Protein AF-A0A1M6SVT8-F1 (afdb_monomer_lite)

Organism: NCBI:txid198092

InterPro domains:
  IPR025668 Transposase DDE domain [PF13751] (9-64)

Secondary structure (DSSP, 8-state):
-----HHHHTSHHHHHHHHHHHHHHHHHHHHHHTSS-SS----SHHHHHHHHHHHHHHHHHHHHHHHH--

Radius of gyration: 16.17 Å; chains: 1; bounding box: 28×30×43 Å

Sequence (70 aa):
HSAIDGRTTRHESHALSQKHRKRIEEAFGWAKTVGGMAQTVYRRIERVRSRFILTMVANNLARLPRLLAA

Structure (mmCIF, N/CA/C/O backbone):
data_AF-A0A1M6SVT8-F1
#
_entry.id   AF-A0A1M6SVT8-F1
#
loop_
_atom_site.group_PDB
_atom_site.id
_atom_site.type_symbol
_atom_site.label_atom_id
_atom_site.label_alt_id
_atom_site.label_comp_id
_atom_site.label_asym_id
_atom_site.label_entity_id
_atom_site.label_seq_id
_atom_site.pdbx_PDB_ins_code
_atom_site.Cartn_x
_atom_site.Cartn_y
_atom_site.Cartn_z
_atom_site.occupancy
_atom_site.B_iso_or_equiv
_atom_site.auth_seq_id
_atom_site.auth_comp_id
_atom_site.auth_asym_id
_atom_site.auth_atom_id
_atom_site.pdbx_PDB_model_num
ATOM 1 N N . HIS A 1 1 ? -6.116 2.519 -23.843 1.00 58.06 1 HIS A N 1
ATOM 2 C CA . HIS A 1 1 ? -5.379 3.704 -24.326 1.00 58.06 1 HIS A CA 1
ATOM 3 C C . HIS A 1 1 ? -5.562 4.805 -23.287 1.00 58.06 1 HIS A C 1
ATOM 5 O O . HIS A 1 1 ? -6.707 5.097 -22.967 1.00 58.06 1 HIS A O 1
ATOM 11 N N . SER A 1 2 ? -4.493 5.328 -22.674 1.00 67.62 2 SER A N 1
ATOM 12 C CA . SER A 1 2 ? -4.629 6.454 -21.731 1.00 67.62 2 SER A CA 1
ATOM 13 C C . SER A 1 2 ? -4.875 7.728 -22.542 1.00 67.62 2 SER A C 1
ATOM 15 O O . SER A 1 2 ? -4.202 7.917 -23.552 1.00 67.62 2 SER A O 1
ATOM 17 N N . ALA A 1 3 ? -5.807 8.590 -22.135 1.00 85.50 3 ALA A N 1
ATOM 18 C CA . ALA A 1 3 ? -6.137 9.841 -22.838 1.00 85.50 3 ALA A CA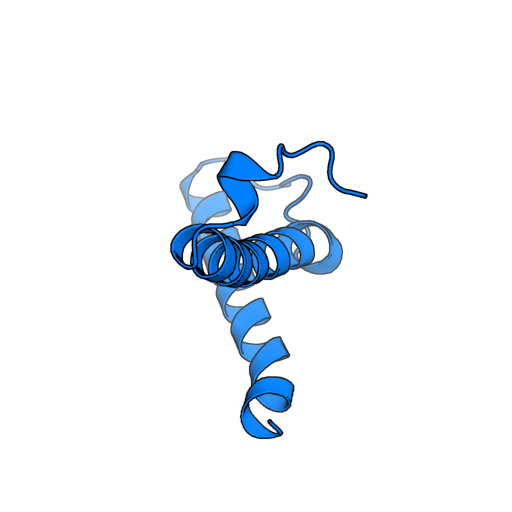 1
ATOM 19 C C . ALA A 1 3 ? -5.072 10.950 -22.652 1.00 85.50 3 ALA A C 1
ATOM 21 O O . ALA A 1 3 ? -5.382 12.135 -22.720 1.00 85.50 3 ALA A O 1
ATOM 22 N N . ILE A 1 4 ? -3.823 10.570 -22.359 1.00 85.56 4 ILE A N 1
ATOM 23 C CA . ILE A 1 4 ? -2.717 11.491 -22.084 1.00 85.56 4 ILE A CA 1
ATOM 24 C C . ILE A 1 4 ? -2.000 11.803 -23.396 1.00 85.56 4 ILE A C 1
ATOM 26 O O . ILE A 1 4 ? -1.645 10.892 -24.142 1.00 85.56 4 ILE A O 1
ATOM 30 N N . ASP A 1 5 ? -1.777 13.091 -23.648 1.00 90.81 5 ASP A N 1
ATOM 31 C CA . ASP A 1 5 ? -1.118 13.579 -24.855 1.00 90.81 5 ASP A CA 1
ATOM 32 C C . ASP A 1 5 ? 0.319 13.050 -25.002 1.00 90.81 5 ASP A C 1
ATOM 34 O O . ASP A 1 5 ? 1.100 12.985 -24.043 1.00 90.81 5 ASP A O 1
ATOM 38 N N . GLY A 1 6 ?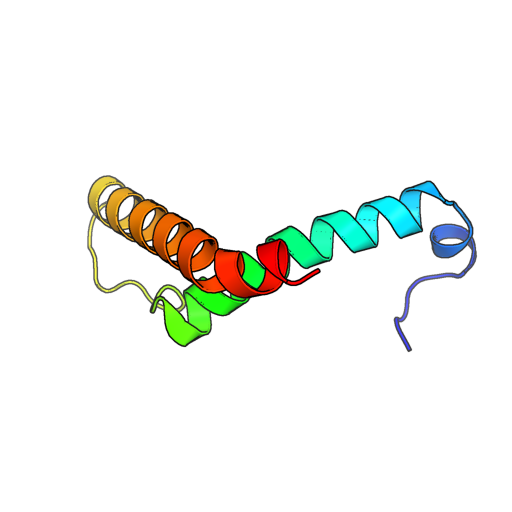 0.693 12.727 -26.243 1.00 87.25 6 GLY A N 1
ATOM 39 C CA . GLY A 1 6 ? 2.002 12.162 -26.574 1.00 87.25 6 GLY A CA 1
ATOM 40 C C . GLY A 1 6 ? 3.176 13.082 -26.221 1.00 87.25 6 GLY A C 1
ATOM 41 O O . GLY A 1 6 ? 4.275 12.600 -25.930 1.00 87.25 6 GLY A O 1
ATOM 42 N N . ARG A 1 7 ? 2.962 14.407 -26.172 1.00 89.88 7 ARG A N 1
ATOM 43 C CA . ARG A 1 7 ? 4.006 15.365 -25.765 1.00 89.88 7 ARG A CA 1
ATOM 44 C C . ARG A 1 7 ? 4.366 15.224 -24.289 1.00 89.88 7 ARG A C 1
ATOM 46 O O . ARG A 1 7 ? 5.500 15.520 -23.929 1.00 89.88 7 ARG A O 1
ATOM 53 N N . THR A 1 8 ? 3.447 14.747 -23.450 1.00 88.38 8 THR A N 1
ATOM 54 C CA . THR A 1 8 ? 3.707 14.464 -22.031 1.00 88.38 8 THR A CA 1
ATOM 55 C C . THR A 1 8 ? 4.392 13.112 -21.856 1.00 88.38 8 THR A C 1
ATOM 57 O O . THR A 1 8 ? 5.312 12.989 -21.047 1.00 88.38 8 THR A O 1
ATOM 60 N N . THR A 1 9 ? 3.998 12.098 -22.633 1.00 90.44 9 THR A N 1
ATOM 61 C CA . THR A 1 9 ? 4.518 10.732 -22.469 1.00 90.44 9 THR A CA 1
ATOM 62 C C . THR A 1 9 ? 5.904 10.507 -23.073 1.00 90.44 9 THR A C 1
ATOM 64 O O . THR A 1 9 ? 6.543 9.518 -22.722 1.00 90.44 9 THR A O 1
ATOM 67 N N . ARG A 1 10 ? 6.379 11.394 -23.964 1.00 88.69 10 ARG A N 1
ATOM 68 C CA . ARG A 1 10 ? 7.682 11.262 -24.654 1.00 88.69 10 ARG A CA 1
ATOM 69 C C . ARG A 1 10 ? 8.905 11.410 -23.744 1.00 88.69 10 ARG A C 1
ATOM 71 O O . ARG A 1 10 ? 9.997 11.009 -24.124 1.00 88.69 10 ARG A O 1
ATOM 78 N N . HIS A 1 11 ? 8.745 12.044 -22.585 1.00 91.25 11 HIS A N 1
ATOM 79 C CA . HIS A 1 11 ? 9.855 12.334 -21.685 1.00 91.25 11 HIS A CA 1
ATOM 80 C C . HIS A 1 11 ? 10.152 11.125 -20.791 1.00 91.25 11 HIS A C 1
ATOM 82 O O . HIS A 1 11 ? 9.241 10.541 -20.206 1.00 91.25 11 HIS A O 1
ATOM 88 N N . GLU A 1 12 ? 11.428 10.779 -20.616 1.00 91.75 12 GLU A N 1
ATOM 89 C CA . GLU A 1 12 ? 11.845 9.676 -19.737 1.00 91.75 12 GLU A CA 1
ATOM 90 C C . GLU A 1 12 ? 11.345 9.862 -18.290 1.00 91.75 12 GLU A C 1
ATOM 92 O O . GLU A 1 12 ? 10.921 8.908 -17.632 1.00 91.75 12 GLU A O 1
ATOM 97 N N . SER A 1 13 ? 11.282 11.112 -17.824 1.00 92.00 13 SER A N 1
ATOM 98 C CA . SER A 1 13 ? 10.727 11.482 -16.518 1.00 92.00 13 SER A CA 1
ATOM 99 C C . SER A 1 13 ? 9.276 11.027 -16.333 1.00 92.00 13 SER A C 1
ATOM 101 O O . SER A 1 13 ? 8.896 10.614 -15.234 1.00 92.00 13 SER A O 1
ATOM 103 N N . HIS A 1 14 ? 8.471 11.020 -17.401 1.00 92.69 14 HIS A N 1
ATOM 104 C CA . HIS A 1 14 ? 7.111 10.494 -17.354 1.00 92.69 14 HIS A CA 1
ATOM 105 C C . HIS A 1 14 ? 7.124 8.980 -17.118 1.00 92.69 14 HIS A C 1
ATOM 107 O O . HIS A 1 14 ? 6.421 8.492 -16.232 1.00 92.69 14 HIS A O 1
ATOM 113 N N . ALA A 1 15 ? 7.968 8.227 -17.829 1.00 91.81 15 ALA A N 1
ATOM 114 C CA . ALA A 1 15 ? 8.090 6.782 -17.630 1.00 91.81 15 ALA A CA 1
ATOM 115 C C . ALA A 1 15 ? 8.546 6.429 -16.201 1.00 91.81 15 ALA A C 1
ATOM 117 O O . ALA A 1 15 ? 8.002 5.509 -15.580 1.00 91.81 15 ALA A O 1
ATOM 118 N N . LEU A 1 16 ? 9.492 7.189 -15.641 1.00 94.62 16 LEU A N 1
ATOM 119 C CA . LEU A 1 16 ? 9.910 7.045 -14.244 1.00 94.62 16 LEU A CA 1
ATOM 120 C C . LEU A 1 16 ? 8.764 7.366 -13.276 1.00 94.62 16 LEU A C 1
ATOM 122 O O . LEU A 1 16 ? 8.523 6.597 -12.342 1.00 94.62 16 LEU A O 1
ATOM 126 N N . SER A 1 17 ? 8.015 8.445 -13.510 1.00 92.50 17 SER A N 1
ATOM 127 C CA . SER A 1 17 ? 6.837 8.801 -12.708 1.00 92.50 17 SER A CA 1
ATOM 128 C C . SER A 1 17 ? 5.786 7.683 -12.711 1.00 92.50 17 SER A C 1
ATOM 130 O O . SER A 1 17 ? 5.311 7.288 -11.644 1.00 92.50 17 SER A O 1
ATOM 132 N N . GLN A 1 18 ? 5.490 7.087 -13.875 1.00 93.62 18 GLN A N 1
ATOM 133 C CA . GLN A 1 18 ? 4.559 5.955 -13.984 1.00 93.62 18 GLN A CA 1
ATOM 134 C C . GLN A 1 18 ? 5.001 4.759 -13.123 1.00 93.62 18 GLN A C 1
ATOM 136 O O . GLN A 1 18 ? 4.169 4.155 -12.443 1.00 93.62 18 GLN A O 1
ATOM 141 N N . LYS A 1 19 ? 6.301 4.423 -13.115 1.00 93.38 19 LYS A N 1
ATOM 142 C 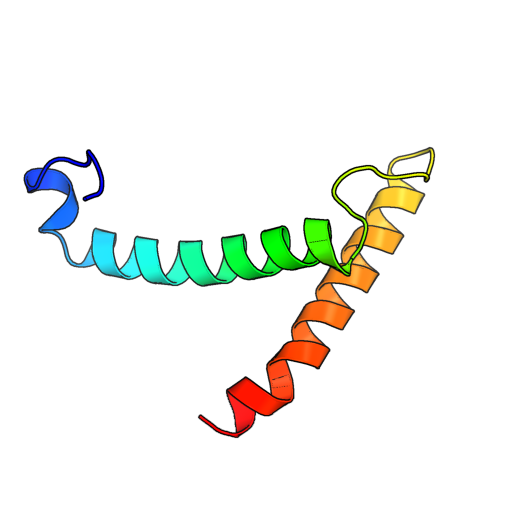CA . LYS A 1 19 ? 6.839 3.322 -12.293 1.00 93.38 19 LYS A CA 1
ATOM 143 C C . LYS A 1 19 ? 6.655 3.588 -10.796 1.00 93.38 19 LYS A C 1
ATOM 145 O O . LYS A 1 19 ? 6.235 2.689 -10.068 1.00 93.38 19 LYS A O 1
ATOM 150 N N . HIS A 1 20 ? 6.940 4.806 -10.334 1.00 93.69 20 HIS A N 1
ATOM 151 C CA . HIS A 1 20 ? 6.762 5.179 -8.926 1.00 93.69 20 HIS A CA 1
ATOM 152 C C . HIS A 1 20 ? 5.290 5.183 -8.522 1.00 93.69 20 HIS A C 1
ATOM 154 O O . HIS A 1 20 ? 4.940 4.634 -7.477 1.00 93.69 20 HIS A O 1
ATOM 160 N N . ARG A 1 21 ? 4.417 5.728 -9.374 1.00 94.81 21 ARG A N 1
ATOM 161 C CA . ARG A 1 21 ? 2.981 5.772 -9.106 1.00 94.81 21 ARG A CA 1
ATOM 162 C C . ARG A 1 21 ? 2.390 4.380 -8.963 1.00 94.81 21 ARG A C 1
ATOM 164 O O . ARG A 1 21 ? 1.692 4.134 -7.988 1.00 94.81 21 ARG A O 1
ATOM 171 N N . LYS A 1 22 ? 2.760 3.451 -9.850 1.00 92.94 22 LYS A N 1
ATOM 172 C CA . LYS A 1 22 ? 2.319 2.055 -9.761 1.00 92.94 22 LYS A CA 1
ATOM 173 C C . LYS A 1 22 ? 2.666 1.428 -8.405 1.00 92.94 22 LYS A C 1
ATOM 175 O O . LYS A 1 22 ? 1.803 0.820 -7.787 1.00 92.94 22 LYS A O 1
ATOM 180 N N . ARG A 1 23 ? 3.887 1.641 -7.895 1.00 90.75 23 ARG A N 1
ATOM 181 C CA . ARG A 1 23 ? 4.306 1.113 -6.578 1.00 90.75 23 ARG A CA 1
ATOM 182 C C . ARG A 1 23 ? 3.446 1.639 -5.426 1.00 90.75 23 ARG A C 1
ATOM 184 O O . ARG A 1 23 ? 3.191 0.897 -4.481 1.00 90.75 23 ARG A O 1
ATOM 191 N N . ILE A 1 24 ? 3.040 2.907 -5.493 1.00 92.81 24 ILE A N 1
ATOM 192 C CA . ILE A 1 24 ? 2.205 3.553 -4.475 1.00 92.81 24 ILE A CA 1
ATOM 193 C C . ILE A 1 24 ? 0.755 3.072 -4.611 1.00 92.81 24 ILE A C 1
ATOM 195 O O . ILE A 1 24 ? 0.175 2.567 -3.651 1.00 92.81 24 ILE A O 1
ATOM 199 N N . GLU A 1 25 ? 0.179 3.177 -5.807 1.00 96.00 25 GLU A N 1
ATOM 200 C CA . GLU A 1 25 ? -1.214 2.819 -6.085 1.00 96.00 25 GLU A CA 1
ATOM 201 C C . GLU A 1 25 ? -1.513 1.348 -5.791 1.00 96.00 25 GLU A C 1
ATOM 203 O O . GLU A 1 25 ? -2.573 1.052 -5.248 1.00 96.00 25 GLU A O 1
ATOM 208 N N . GLU A 1 26 ? -0.582 0.432 -6.066 1.00 94.75 26 GLU A N 1
ATOM 209 C CA . GLU A 1 26 ? -0.745 -0.989 -5.735 1.00 94.75 26 GLU A CA 1
ATOM 210 C C . GLU A 1 26 ? -0.889 -1.219 -4.223 1.00 94.75 26 GLU A C 1
ATOM 212 O O . GLU A 1 26 ? -1.776 -1.961 -3.795 1.00 94.75 26 GLU A O 1
ATOM 217 N N . ALA A 1 27 ? -0.070 -0.558 -3.398 1.00 95.00 27 ALA A N 1
ATOM 218 C CA . ALA A 1 27 ? -0.149 -0.684 -1.941 1.00 95.00 27 ALA A CA 1
ATOM 219 C C . ALA A 1 27 ? -1.461 -0.097 -1.392 1.00 95.00 27 ALA A C 1
ATOM 221 O O . ALA A 1 27 ? -2.134 -0.726 -0.571 1.00 95.00 27 ALA A O 1
ATOM 222 N N . PHE A 1 28 ? -1.874 1.075 -1.888 1.00 96.25 28 PHE A N 1
ATOM 223 C CA . PHE A 1 28 ? -3.148 1.692 -1.503 1.00 96.25 28 PHE A CA 1
ATOM 224 C C . PHE A 1 28 ? -4.363 0.900 -2.002 1.00 96.25 28 PHE A C 1
ATOM 226 O O . PHE A 1 28 ? -5.357 0.788 -1.281 1.00 96.25 28 PHE A O 1
ATOM 233 N N . GLY A 1 29 ? -4.291 0.330 -3.204 1.00 97.00 29 GLY A N 1
ATOM 234 C CA . GLY A 1 29 ? -5.313 -0.558 -3.750 1.00 97.00 29 GLY A CA 1
ATOM 235 C C . GLY A 1 29 ? -5.487 -1.797 -2.877 1.00 97.00 29 GLY A C 1
ATOM 236 O O . GLY A 1 29 ? -6.596 -2.076 -2.427 1.00 97.00 29 GLY A O 1
ATOM 237 N N . TRP A 1 30 ? -4.385 -2.471 -2.541 1.00 97.25 30 TRP A N 1
ATOM 238 C CA . TRP A 1 30 ? -4.398 -3.641 -1.660 1.00 97.25 30 TRP A CA 1
ATOM 239 C C . TRP A 1 30 ? -4.920 -3.317 -0.258 1.00 97.25 30 TRP A C 1
ATOM 241 O O . TRP A 1 30 ? -5.701 -4.074 0.314 1.00 97.25 30 TRP A O 1
ATOM 251 N N . ALA A 1 31 ? -4.546 -2.167 0.305 1.00 97.19 31 ALA A N 1
ATOM 252 C CA . ALA A 1 31 ? -5.054 -1.749 1.607 1.00 97.19 31 ALA A CA 1
ATOM 253 C C . ALA A 1 31 ? -6.571 -1.544 1.608 1.00 97.19 31 ALA A C 1
ATOM 255 O O . ALA A 1 31 ? -7.230 -1.859 2.598 1.00 97.19 31 ALA A O 1
ATOM 256 N N . LYS A 1 32 ? -7.139 -1.047 0.506 1.00 96.75 32 LYS A N 1
ATOM 257 C CA . LYS A 1 32 ? -8.589 -0.891 0.365 1.00 96.75 32 LYS A CA 1
ATOM 258 C C . LYS A 1 32 ? -9.295 -2.235 0.205 1.00 96.75 32 LYS A C 1
ATOM 260 O O . LYS A 1 32 ? -10.292 -2.450 0.888 1.00 96.75 32 LYS A O 1
ATOM 265 N N . THR A 1 33 ? -8.784 -3.116 -0.655 1.00 96.44 33 THR A N 1
ATOM 266 C CA . THR A 1 33 ? -9.456 -4.377 -1.016 1.00 96.44 33 THR A CA 1
ATOM 267 C C . THR A 1 33 ? -9.221 -5.504 -0.013 1.00 96.44 33 THR A C 1
ATOM 269 O O . THR A 1 33 ? -10.162 -6.204 0.338 1.00 96.44 33 THR A O 1
ATOM 272 N N . VAL A 1 34 ? -7.991 -5.667 0.476 1.00 94.81 34 VAL A N 1
ATOM 273 C CA . VAL A 1 34 ? -7.597 -6.738 1.409 1.00 94.81 34 VAL A CA 1
ATOM 274 C C . VAL A 1 34 ? -7.438 -6.202 2.830 1.00 94.81 34 VAL A C 1
ATOM 276 O O . VAL A 1 34 ? -7.849 -6.838 3.796 1.00 94.81 34 VAL A O 1
ATOM 279 N N . GLY A 1 35 ? -6.874 -5.002 2.980 1.00 93.19 35 GLY A N 1
ATOM 280 C CA . GLY A 1 35 ? -6.620 -4.392 4.289 1.00 93.19 35 GLY A CA 1
ATOM 281 C C . GLY A 1 35 ? -7.851 -3.816 5.003 1.00 93.19 35 GLY A C 1
ATOM 282 O O . GLY A 1 35 ? -7.739 -3.414 6.166 1.00 93.19 35 GLY A O 1
ATOM 283 N N . GLY A 1 36 ? -9.007 -3.758 4.330 1.00 93.38 36 GLY A N 1
ATOM 284 C CA . GLY A 1 36 ? -10.254 -3.203 4.869 1.00 93.38 36 GLY A CA 1
ATOM 285 C C . GLY A 1 36 ? -10.244 -1.679 5.034 1.00 93.38 36 GLY A C 1
ATOM 286 O O . GLY A 1 36 ? -10.999 -1.144 5.840 1.00 93.38 36 GLY A O 1
ATOM 287 N N . MET A 1 37 ? -9.377 -0.961 4.309 1.00 95.88 37 MET A N 1
ATOM 288 C CA . MET A 1 37 ? -9.232 0.499 4.422 1.00 95.88 37 MET A CA 1
ATOM 289 C C . MET A 1 37 ? -10.090 1.304 3.445 1.00 95.88 37 MET A C 1
ATOM 291 O O . MET A 1 37 ? -9.995 2.528 3.424 1.00 95.88 37 MET A O 1
ATOM 295 N N . ALA A 1 38 ? -10.951 0.647 2.662 1.00 95.75 38 ALA A N 1
ATOM 296 C CA . ALA A 1 38 ? -11.947 1.338 1.844 1.00 95.75 38 ALA A CA 1
ATOM 297 C C . ALA A 1 38 ? -12.972 2.094 2.711 1.00 95.75 38 ALA A C 1
ATOM 299 O O . ALA A 1 38 ? -13.355 3.211 2.373 1.00 95.75 38 ALA A O 1
ATOM 300 N N . GLN A 1 39 ? -13.357 1.514 3.853 1.00 95.62 39 GLN A N 1
ATOM 301 C CA . GLN A 1 39 ? -14.258 2.122 4.828 1.00 95.62 39 GLN A CA 1
ATOM 302 C C . GLN A 1 39 ? -13.819 1.724 6.242 1.00 95.62 39 GLN A C 1
ATOM 304 O O . GLN A 1 39 ? -13.929 0.570 6.644 1.00 95.62 39 GLN A O 1
ATOM 309 N N . THR A 1 40 ? -13.278 2.682 6.997 1.00 92.50 40 THR A N 1
ATOM 310 C CA . THR A 1 40 ? -12.779 2.419 8.354 1.00 92.50 40 THR A CA 1
ATOM 311 C C . THR A 1 40 ? -13.922 2.320 9.363 1.00 92.50 40 THR A C 1
ATOM 313 O O . THR A 1 40 ? -14.810 3.168 9.395 1.00 92.50 40 THR A O 1
ATOM 316 N N . VAL A 1 41 ? -13.856 1.317 10.239 1.00 94.62 41 VAL A N 1
ATOM 317 C CA . VAL A 1 41 ? -14.762 1.163 11.393 1.00 94.62 41 VAL A CA 1
ATOM 318 C C . VAL A 1 41 ? -14.244 1.876 12.650 1.00 94.62 41 VAL A C 1
ATOM 320 O O . VAL A 1 41 ? -14.926 1.939 13.671 1.00 94.62 41 VAL A O 1
ATOM 323 N N . TYR A 1 42 ? -13.019 2.411 12.607 1.00 95.50 42 TYR A N 1
ATOM 324 C CA . TYR A 1 42 ? -12.389 3.064 13.751 1.00 95.50 42 TYR A CA 1
ATOM 325 C C . TYR A 1 42 ? -12.772 4.540 13.843 1.00 95.50 42 TYR A C 1
ATOM 327 O O . TYR A 1 42 ? -12.714 5.280 12.863 1.00 95.50 42 TYR A O 1
ATOM 335 N N . ARG A 1 43 ? -13.070 4.991 15.065 1.00 95.00 43 ARG A N 1
ATOM 336 C CA . ARG A 1 43 ? -13.274 6.406 15.395 1.00 95.00 43 ARG A CA 1
ATOM 337 C C . ARG A 1 43 ? -11.985 7.006 15.971 1.00 95.00 43 ARG A C 1
ATOM 339 O O . ARG A 1 43 ? -11.339 6.360 16.796 1.00 95.00 43 ARG A O 1
ATOM 346 N N . ARG A 1 44 ? -11.694 8.266 15.615 1.00 97.38 44 ARG A N 1
ATOM 347 C CA . ARG A 1 44 ? -10.479 9.063 15.935 1.00 97.38 44 ARG A CA 1
ATOM 348 C C . ARG A 1 44 ? -9.262 8.761 15.049 1.00 97.38 44 ARG A C 1
ATOM 350 O O . ARG A 1 44 ? -8.986 7.608 14.728 1.00 97.38 44 ARG A O 1
ATOM 357 N N . ILE A 1 45 ? -8.507 9.818 14.726 1.00 97.06 45 ILE A N 1
ATOM 358 C CA . ILE A 1 45 ? -7.344 9.785 13.819 1.00 97.06 45 ILE A CA 1
ATOM 359 C C . ILE A 1 45 ? -6.271 8.815 14.308 1.00 97.06 45 ILE A C 1
ATOM 361 O O . ILE A 1 45 ? -5.768 8.036 13.509 1.00 97.06 45 ILE A O 1
ATOM 365 N N . GLU A 1 46 ? -5.967 8.798 15.608 1.00 98.00 46 GLU A N 1
ATOM 366 C CA . GLU A 1 46 ? -4.911 7.926 16.142 1.00 98.00 46 GLU A CA 1
ATOM 367 C C . GLU A 1 46 ? -5.194 6.439 15.895 1.00 98.00 46 GLU A C 1
ATOM 369 O O . GLU A 1 46 ? -4.322 5.710 15.432 1.00 98.00 46 GLU A O 1
ATOM 374 N N . ARG A 1 47 ? -6.441 5.987 16.089 1.00 97.38 47 ARG A N 1
ATOM 375 C CA . ARG A 1 47 ? -6.815 4.583 15.837 1.00 97.38 47 ARG A CA 1
ATOM 376 C C . ARG A 1 47 ? -6.760 4.233 14.351 1.00 97.38 47 ARG A C 1
ATOM 378 O O . ARG A 1 47 ? -6.286 3.157 13.990 1.00 97.38 47 ARG A O 1
ATOM 385 N N . VAL A 1 48 ? -7.214 5.149 13.492 1.00 97.31 48 VAL A N 1
ATOM 386 C CA . VAL A 1 48 ? -7.126 4.985 12.033 1.00 97.31 48 VAL A CA 1
ATOM 387 C C . VAL A 1 48 ? -5.663 4.927 11.591 1.00 97.31 48 VAL A C 1
ATOM 389 O O . VAL A 1 48 ? -5.304 4.051 10.808 1.00 97.31 48 VAL A O 1
ATOM 392 N N . ARG A 1 49 ? -4.803 5.793 12.139 1.00 97.88 49 ARG A N 1
ATOM 393 C CA . ARG A 1 49 ? -3.362 5.819 11.861 1.00 97.88 49 ARG A CA 1
ATOM 394 C C . ARG A 1 49 ? -2.701 4.496 12.241 1.00 97.88 49 ARG A C 1
ATOM 396 O O . ARG A 1 49 ? -2.009 3.921 11.405 1.00 97.88 49 ARG A O 1
ATOM 403 N N . SER A 1 50 ? -2.938 3.986 13.451 1.00 97.38 50 SER A N 1
ATOM 404 C CA . SER A 1 50 ? -2.374 2.699 13.883 1.00 97.38 50 SER A CA 1
ATOM 405 C C . SER A 1 50 ? -2.787 1.556 12.955 1.00 97.38 50 SER A C 1
ATOM 407 O O . SER A 1 50 ? -1.934 0.771 12.536 1.00 97.38 50 SER A O 1
ATOM 409 N N . ARG A 1 51 ? -4.073 1.483 12.573 1.00 97.06 51 ARG A N 1
ATOM 410 C CA . ARG A 1 51 ? -4.545 0.460 11.629 1.00 97.06 51 ARG A CA 1
ATOM 411 C C . ARG A 1 51 ? -3.893 0.610 10.259 1.00 97.06 51 ARG A C 1
ATOM 413 O O . ARG A 1 51 ? -3.443 -0.383 9.701 1.00 97.06 51 ARG A O 1
ATOM 420 N N . PHE A 1 52 ? -3.826 1.831 9.739 1.00 96.88 52 PHE A N 1
ATOM 421 C CA . PHE A 1 52 ? -3.226 2.110 8.441 1.00 96.88 52 PHE A CA 1
ATOM 422 C C . PHE A 1 52 ? -1.759 1.664 8.389 1.00 96.88 52 PHE A C 1
ATOM 424 O O . PHE A 1 52 ? -1.376 0.951 7.463 1.00 96.88 52 PHE A O 1
ATOM 431 N N . ILE A 1 53 ? -0.959 2.013 9.404 1.00 97.75 53 ILE A N 1
ATOM 432 C CA . ILE A 1 53 ? 0.452 1.604 9.492 1.00 97.75 53 ILE A CA 1
ATOM 433 C C . ILE A 1 53 ? 0.564 0.077 9.511 1.00 97.75 53 ILE A C 1
ATOM 435 O O . ILE A 1 53 ? 1.329 -0.484 8.729 1.00 97.75 53 ILE A O 1
ATOM 439 N N . LEU A 1 54 ? -0.235 -0.602 10.341 1.00 97.38 54 LEU A N 1
ATOM 440 C CA . LEU A 1 54 ? -0.245 -2.065 10.398 1.00 97.38 54 LEU A CA 1
ATOM 441 C C . LEU A 1 54 ? -0.579 -2.686 9.031 1.00 97.38 54 LEU A C 1
ATOM 443 O O . LEU A 1 54 ? 0.088 -3.624 8.597 1.00 97.38 54 LEU A O 1
ATOM 447 N N . THR A 1 55 ? -1.572 -2.142 8.324 1.00 97.44 55 THR A N 1
ATOM 448 C CA . THR A 1 55 ? -1.945 -2.593 6.977 1.00 97.44 55 THR A CA 1
ATOM 449 C C . THR A 1 55 ? -0.818 -2.378 5.963 1.00 97.44 55 THR A C 1
ATOM 451 O O . THR A 1 55 ? -0.579 -3.261 5.139 1.00 97.44 55 THR A O 1
ATOM 454 N N . MET A 1 56 ? -0.101 -1.251 6.017 1.00 97.62 56 MET A N 1
ATOM 455 C CA . MET A 1 56 ? 1.054 -1.002 5.141 1.00 97.62 56 MET A CA 1
ATOM 456 C C . MET A 1 56 ? 2.201 -1.980 5.416 1.00 97.62 56 MET A C 1
ATOM 458 O O . MET A 1 56 ? 2.789 -2.518 4.478 1.00 97.62 56 MET A O 1
ATOM 462 N N . VAL A 1 57 ? 2.490 -2.264 6.690 1.00 97.88 57 VAL A N 1
ATOM 463 C CA . VAL A 1 57 ? 3.497 -3.265 7.075 1.00 97.88 57 VAL A CA 1
ATOM 464 C C . VAL A 1 57 ? 3.108 -4.645 6.545 1.00 97.88 57 VAL A C 1
ATOM 466 O O . VAL A 1 57 ? 3.924 -5.305 5.905 1.00 97.88 57 VAL A O 1
ATOM 469 N N . ALA A 1 58 ? 1.849 -5.052 6.724 1.00 97.50 58 ALA A N 1
ATOM 470 C CA . ALA A 1 58 ? 1.348 -6.319 6.199 1.00 97.50 58 ALA A CA 1
ATOM 471 C C . ALA A 1 58 ? 1.459 -6.401 4.665 1.00 97.50 58 ALA A C 1
ATOM 473 O O . ALA A 1 58 ? 1.871 -7.435 4.141 1.00 97.50 58 ALA A O 1
ATOM 474 N N . ASN A 1 59 ? 1.159 -5.314 3.941 1.00 95.81 59 ASN A N 1
ATOM 475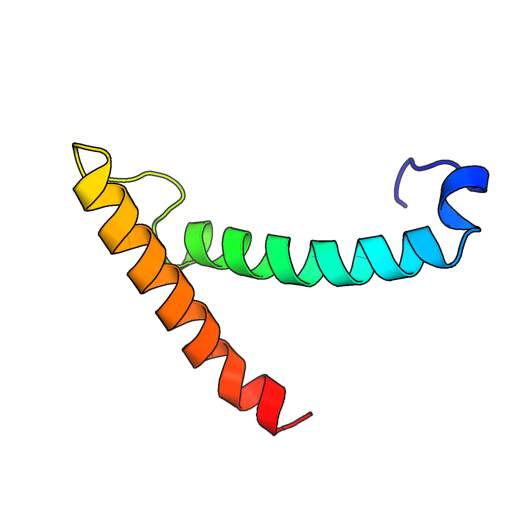 C CA . ASN A 1 59 ? 1.338 -5.265 2.488 1.00 95.81 59 ASN A CA 1
ATOM 476 C C . ASN A 1 59 ? 2.803 -5.474 2.083 1.00 95.81 59 ASN A C 1
ATOM 478 O O . ASN A 1 59 ? 3.079 -6.255 1.173 1.00 95.81 59 ASN A O 1
ATOM 482 N N . ASN A 1 60 ? 3.737 -4.805 2.765 1.00 94.38 60 ASN A N 1
ATOM 483 C CA . ASN A 1 60 ? 5.165 -4.964 2.498 1.00 94.38 60 ASN A CA 1
ATOM 484 C C . ASN A 1 60 ? 5.601 -6.418 2.706 1.00 94.38 60 ASN A C 1
ATOM 486 O O . ASN A 1 60 ? 6.226 -6.991 1.816 1.00 94.38 60 ASN A O 1
ATOM 490 N N . LEU A 1 61 ? 5.202 -7.038 3.822 1.00 95.81 61 LEU A N 1
ATOM 491 C CA . LEU A 1 61 ? 5.511 -8.441 4.112 1.00 95.81 61 LEU A CA 1
ATOM 492 C C . LEU A 1 61 ? 4.925 -9.394 3.063 1.00 95.81 61 LEU A C 1
ATOM 494 O O . LEU A 1 61 ? 5.633 -10.266 2.567 1.00 95.81 61 LEU A O 1
ATOM 498 N N . ALA A 1 62 ? 3.669 -9.191 2.658 1.00 94.56 62 ALA A N 1
ATOM 499 C CA . ALA A 1 62 ? 3.021 -10.008 1.631 1.00 94.56 62 ALA A CA 1
ATOM 500 C C . ALA A 1 62 ? 3.714 -9.912 0.258 1.00 94.56 62 ALA A C 1
ATOM 502 O O . ALA A 1 62 ? 3.629 -10.834 -0.552 1.00 94.56 62 ALA A O 1
ATOM 503 N N . ARG A 1 63 ? 4.409 -8.802 -0.018 1.00 93.12 63 ARG A N 1
ATOM 504 C CA . ARG A 1 63 ? 5.140 -8.580 -1.274 1.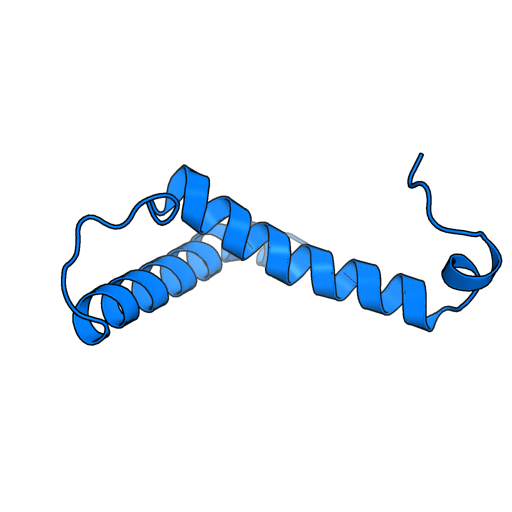00 93.12 63 ARG A CA 1
ATOM 505 C C . ARG A 1 63 ? 6.570 -9.114 -1.252 1.00 93.12 63 ARG A C 1
ATOM 507 O O . ARG A 1 63 ? 7.108 -9.362 -2.330 1.00 93.12 63 ARG A O 1
ATOM 514 N N . LEU A 1 64 ? 7.174 -9.304 -0.077 1.00 94.81 64 LEU A N 1
ATOM 515 C CA . LEU A 1 64 ? 8.571 -9.736 0.052 1.00 94.81 64 LEU A CA 1
ATOM 516 C C . LEU A 1 64 ? 8.902 -11.006 -0.747 1.00 94.81 64 LEU A C 1
ATOM 518 O O . LEU A 1 64 ? 9.873 -10.952 -1.495 1.00 94.81 64 LEU A O 1
ATOM 522 N N . PRO A 1 65 ? 8.115 -12.102 -0.705 1.00 95.81 65 PRO A N 1
ATOM 523 C CA . PRO A 1 65 ? 8.459 -13.314 -1.451 1.00 95.81 65 PRO A CA 1
ATOM 524 C C . PRO A 1 65 ? 8.592 -13.069 -2.957 1.00 95.81 65 PRO A C 1
ATOM 526 O O . PRO A 1 65 ? 9.502 -13.580 -3.598 1.00 95.81 65 PRO A O 1
ATOM 529 N N . ARG A 1 66 ? 7.720 -12.224 -3.520 1.00 91.94 66 ARG A N 1
ATOM 530 C CA . ARG A 1 66 ? 7.768 -11.858 -4.939 1.00 91.94 66 ARG A CA 1
ATOM 531 C C . ARG A 1 66 ? 8.973 -10.980 -5.272 1.00 91.94 66 ARG A C 1
ATOM 533 O O . ARG A 1 66 ? 9.478 -11.063 -6.382 1.00 91.94 66 ARG A O 1
ATOM 540 N N . LEU A 1 67 ? 9.385 -10.113 -4.349 1.00 89.38 67 LEU A N 1
ATOM 541 C CA . LEU A 1 67 ? 10.537 -9.230 -4.537 1.00 89.38 67 LEU A CA 1
ATOM 542 C C . LEU A 1 67 ? 11.865 -9.976 -4.397 1.00 89.38 67 LEU A C 1
ATOM 544 O O . LEU A 1 67 ? 12.816 -9.608 -5.065 1.00 89.38 67 LEU A O 1
ATOM 548 N N . LEU A 1 68 ? 11.921 -11.000 -3.544 1.00 94.06 68 LEU A N 1
ATOM 549 C CA . LEU A 1 68 ? 13.108 -11.838 -3.351 1.00 94.06 68 LEU A CA 1
ATOM 550 C C . LEU A 1 68 ? 13.284 -12.889 -4.457 1.00 94.06 68 LEU A C 1
ATOM 552 O O . LEU A 1 68 ? 14.387 -13.383 -4.652 1.00 94.06 68 LEU A O 1
ATOM 556 N N . ALA A 1 69 ? 12.203 -13.248 -5.151 1.00 91.38 69 ALA A N 1
AT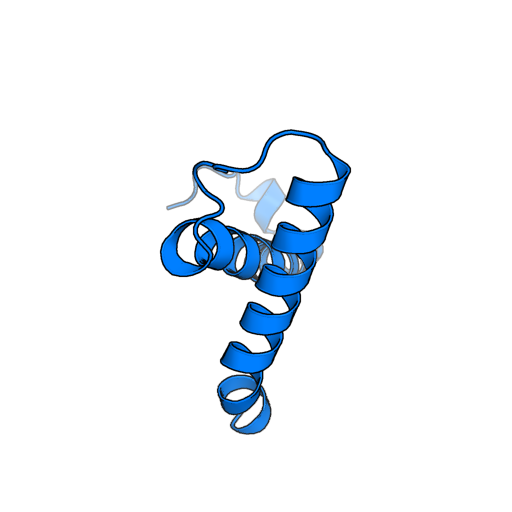OM 557 C CA . ALA A 1 69 ? 12.230 -14.170 -6.287 1.00 91.38 69 ALA A CA 1
ATOM 558 C C . ALA A 1 69 ? 12.516 -13.486 -7.639 1.00 91.38 69 ALA A C 1
ATOM 560 O O . ALA A 1 69 ? 12.608 -14.178 -8.652 1.00 91.38 69 ALA A O 1
ATOM 561 N N . ALA A 1 70 ? 12.577 -12.152 -7.667 1.00 71.19 70 ALA A N 1
ATOM 562 C CA . ALA A 1 70 ? 12.846 -11.342 -8.855 1.00 71.19 70 ALA A CA 1
ATOM 563 C C . ALA A 1 70 ? 14.332 -10.984 -8.945 1.00 71.19 70 ALA A C 1
ATOM 565 O O . ALA A 1 70 ? 14.821 -10.896 -10.092 1.00 71.19 70 ALA A O 1
#

Foldseek 3Di:
DDPDDPVQVVDVVNVVVVVVVCVVVVLVVCCVPPVVLVDDPDPDPVVNVVSSVVSSVVSVVVCVVVVVVD

pLDDT: mean 92.97, std 6.61, range [58.06, 98.0]